Protein AF-A0A535D8B4-F1 (afdb_monomer_lite)

Secondary structure (DSSP, 8-state):
-TTTSTTT-S-TTHHHHHTTTT-S-SS-SSHHHHHHHHHHHHHHHHHHHHHHHHHHHHHHGGGT--HHHHHHHHHHHHHHHHHHHHHTT--GGGSHHHHHHHHHHHHHHHHHHHH-PPPPPP--

Structure (mmCIF, N/CA/C/O backbone):
data_AF-A0A535D8B4-F1
#
_entry.id   AF-A0A535D8B4-F1
#
loop_
_atom_site.group_PDB
_atom_site.id
_atom_site.type_symbol
_atom_site.label_atom_id
_atom_site.label_alt_id
_atom_site.label_comp_id
_atom_site.label_asym_id
_atom_site.label_entity_id
_atom_site.label_seq_id
_atom_site.pdbx_PDB_ins_code
_atom_site.Cartn_x
_atom_site.Cartn_y
_atom_site.Cartn_z
_atom_site.occupancy
_atom_site.B_iso_or_equiv
_atom_site.auth_seq_id
_atom_site.auth_comp_id
_atom_site.auth_asym_id
_ato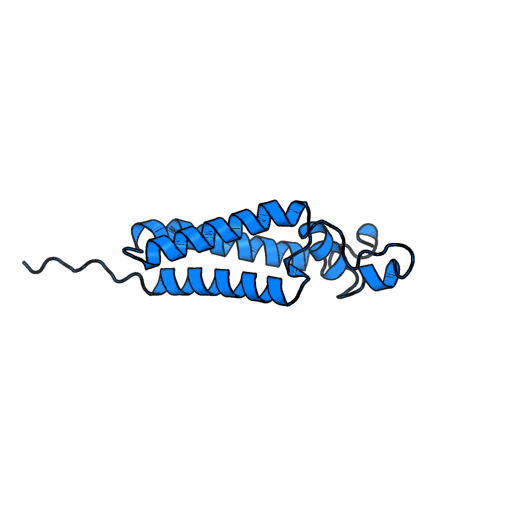m_site.auth_atom_id
_atom_site.pdbx_PDB_model_num
ATOM 1 N N . MET A 1 1 ? 13.596 -4.903 -19.350 1.00 84.12 1 MET A N 1
ATOM 2 C CA . MET A 1 1 ? 13.653 -4.101 -18.108 1.00 84.12 1 MET A CA 1
ATOM 3 C C . MET A 1 1 ? 13.978 -4.974 -16.906 1.00 84.12 1 MET A C 1
ATOM 5 O O . MET A 1 1 ? 15.109 -4.927 -16.446 1.00 84.12 1 MET A O 1
ATOM 9 N N . ILE A 1 2 ? 13.069 -5.858 -16.482 1.00 87.00 2 ILE A N 1
ATOM 10 C CA . ILE A 1 2 ? 13.232 -6.684 -15.268 1.00 87.00 2 ILE A CA 1
ATOM 11 C C . ILE A 1 2 ? 14.479 -7.577 -15.299 1.00 87.00 2 ILE A C 1
ATOM 13 O O . ILE A 1 2 ? 15.229 -7.602 -14.334 1.00 87.00 2 ILE A O 1
ATOM 17 N N . ARG A 1 3 ? 14.765 -8.258 -16.419 1.00 88.19 3 ARG A N 1
ATOM 18 C CA . ARG A 1 3 ? 15.971 -9.105 -16.530 1.00 88.19 3 ARG A CA 1
ATOM 19 C C . ARG A 1 3 ? 17.282 -8.317 -16.383 1.00 88.19 3 ARG A C 1
ATOM 21 O O . ARG A 1 3 ? 18.272 -8.886 -15.948 1.00 88.19 3 ARG A O 1
ATOM 28 N N . ALA A 1 4 ? 17.283 -7.039 -16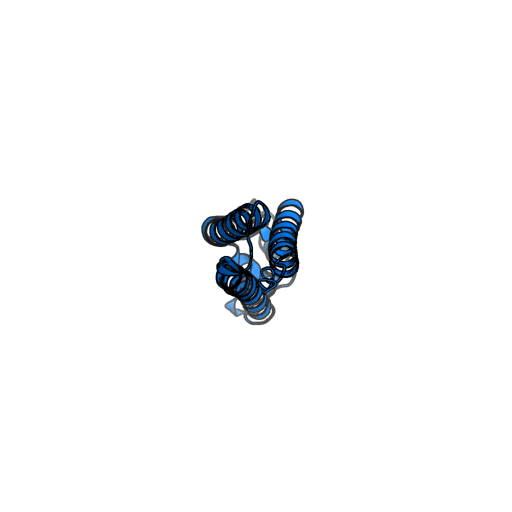.766 1.00 91.06 4 ALA A N 1
ATOM 29 C CA . ALA A 1 4 ? 18.466 -6.184 -16.703 1.00 91.06 4 ALA A CA 1
ATOM 30 C C . ALA A 1 4 ? 18.633 -5.543 -15.318 1.00 91.06 4 ALA A C 1
ATOM 32 O O . ALA A 1 4 ? 19.742 -5.506 -14.801 1.00 91.06 4 ALA A O 1
ATOM 33 N N . ASN A 1 5 ? 17.534 -5.089 -14.705 1.00 91.62 5 ASN A N 1
ATOM 34 C CA . ASN A 1 5 ? 17.545 -4.408 -13.408 1.00 91.62 5 ASN A CA 1
ATOM 35 C C . ASN A 1 5 ? 16.489 -5.001 -12.451 1.00 91.62 5 ASN A C 1
ATOM 37 O O . ASN A 1 5 ? 15.496 -4.343 -12.143 1.00 91.62 5 ASN A O 1
ATOM 41 N N . PRO A 1 6 ? 16.660 -6.247 -11.974 1.00 91.75 6 PRO A N 1
ATOM 42 C CA . PRO A 1 6 ? 15.620 -6.934 -11.203 1.00 91.75 6 PRO A CA 1
ATOM 43 C C . PRO A 1 6 ? 15.448 -6.383 -9.780 1.00 91.75 6 PRO A C 1
ATOM 45 O O . PRO A 1 6 ? 14.348 -6.436 -9.233 1.00 91.75 6 PRO A O 1
ATOM 48 N N . ILE A 1 7 ? 16.525 -5.877 -9.170 1.00 92.69 7 ILE A N 1
ATOM 49 C CA . ILE A 1 7 ? 16.539 -5.471 -7.754 1.00 92.69 7 ILE A CA 1
ATOM 50 C C . ILE A 1 7 ? 16.080 -4.024 -7.576 1.00 92.69 7 ILE A C 1
ATOM 52 O O . ILE A 1 7 ? 15.265 -3.765 -6.694 1.00 92.69 7 ILE A O 1
ATOM 56 N N . PHE A 1 8 ? 16.583 -3.111 -8.411 1.00 92.12 8 PHE A N 1
ATOM 57 C CA . PHE A 1 8 ? 16.355 -1.665 -8.289 1.00 92.12 8 PHE A CA 1
ATOM 58 C C . PHE A 1 8 ? 15.352 -1.101 -9.302 1.00 92.12 8 PHE A C 1
ATOM 60 O O . PHE A 1 8 ? 14.993 0.068 -9.211 1.00 92.12 8 PHE A O 1
ATOM 67 N N . GLY A 1 9 ? 14.895 -1.914 -10.260 1.00 94.12 9 GLY A N 1
ATOM 68 C CA . GLY A 1 9 ? 14.050 -1.426 -11.344 1.00 94.12 9 GLY A CA 1
ATOM 69 C C . GLY A 1 9 ? 14.810 -0.466 -12.258 1.00 94.12 9 GLY A C 1
ATOM 70 O O . GLY A 1 9 ? 16.041 -0.414 -12.262 1.00 94.12 9 GLY A O 1
ATOM 71 N N . VAL A 1 10 ? 14.075 0.275 -13.075 1.00 94.25 10 VAL A N 1
ATOM 72 C CA . VAL A 1 10 ? 14.627 1.245 -14.032 1.00 94.25 10 VAL A CA 1
ATOM 73 C C . VAL A 1 10 ? 14.475 2.702 -13.581 1.00 94.25 10 VAL A C 1
ATOM 75 O O . VAL A 1 10 ? 14.853 3.603 -14.324 1.00 94.25 10 VAL A O 1
ATOM 78 N N . GLY A 1 11 ? 13.966 2.931 -12.366 1.00 92.69 11 GLY A N 1
ATOM 79 C CA . GLY A 1 11 ? 13.674 4.254 -11.821 1.00 92.69 11 GLY A CA 1
ATOM 80 C C . GLY A 1 11 ? 12.271 4.748 -12.176 1.00 92.69 11 GLY A C 1
ATOM 81 O O . GLY A 1 11 ? 11.644 4.239 -13.102 1.00 92.69 11 GLY A O 1
ATOM 82 N N . LEU A 1 12 ? 11.805 5.758 -11.430 1.00 91.69 12 LEU A N 1
ATOM 83 C CA . LEU A 1 12 ? 10.479 6.367 -11.591 1.00 91.69 12 LEU A CA 1
ATOM 84 C C . LEU A 1 12 ? 10.319 7.013 -12.978 1.00 91.69 12 LEU A C 1
ATOM 86 O O . LEU A 1 12 ? 11.119 7.861 -13.373 1.00 91.69 12 LEU A O 1
ATOM 90 N N . GLY A 1 13 ? 9.257 6.647 -13.689 1.00 89.75 13 GLY A N 1
ATOM 91 C CA . GLY A 1 13 ? 9.003 7.021 -15.079 1.00 89.75 13 GLY A CA 1
ATOM 92 C C . GLY A 1 13 ? 9.814 6.211 -16.095 1.00 89.75 13 GLY A C 1
ATOM 93 O O . GLY A 1 13 ? 9.783 6.525 -17.286 1.00 89.75 13 GLY A O 1
ATOM 94 N N . GLY A 1 14 ? 10.544 5.180 -15.667 1.00 91.19 14 GLY A N 1
ATOM 95 C CA . GLY A 1 14 ? 11.431 4.420 -16.542 1.00 91.19 14 GLY A CA 1
ATOM 96 C C . GLY A 1 14 ? 10.678 3.606 -17.598 1.00 91.19 14 GLY A C 1
ATOM 97 O O . GLY A 1 14 ? 11.148 3.503 -18.734 1.00 91.19 14 GLY A O 1
ATOM 98 N N . TYR A 1 15 ? 9.492 3.074 -17.274 1.00 91.81 15 TYR A N 1
ATOM 99 C CA . TYR A 1 15 ? 8.639 2.382 -18.246 1.00 91.81 15 TYR A CA 1
ATOM 100 C C . TYR A 1 15 ? 8.190 3.314 -19.371 1.00 91.81 15 TYR A C 1
ATOM 102 O O . TYR A 1 15 ? 8.448 3.036 -20.544 1.00 91.81 15 TYR A O 1
ATOM 110 N N . SER A 1 16 ? 7.582 4.451 -19.023 1.00 91.00 16 SER A N 1
ATOM 111 C CA . SER A 1 16 ? 7.090 5.412 -20.015 1.00 91.00 16 SER A CA 1
ATOM 112 C C . SER A 1 16 ? 8.216 6.006 -20.860 1.00 91.00 16 SER A C 1
ATOM 114 O O . SER A 1 16 ? 8.023 6.242 -22.051 1.00 91.00 16 SER A O 1
ATOM 116 N N . PHE A 1 17 ? 9.410 6.194 -20.287 1.00 90.94 17 PHE A N 1
ATOM 117 C CA . PHE A 1 17 ? 10.588 6.626 -21.035 1.00 90.94 17 PHE A CA 1
ATOM 118 C C . PHE A 1 17 ? 10.999 5.601 -22.098 1.00 90.94 17 PHE A C 1
ATOM 120 O O . PHE A 1 17 ? 11.258 5.974 -23.242 1.00 90.94 17 PHE A O 1
ATOM 127 N N . GLN A 1 18 ? 11.027 4.313 -21.746 1.00 88.94 18 GLN A N 1
ATOM 128 C CA . GLN A 1 18 ? 11.458 3.254 -22.656 1.00 88.94 18 GLN A CA 1
ATOM 129 C C . GLN A 1 18 ? 10.427 2.933 -23.747 1.00 88.94 18 GLN A C 1
ATOM 131 O O . GLN A 1 18 ? 10.816 2.611 -24.868 1.00 88.94 18 GLN A O 1
ATOM 136 N N . PHE A 1 19 ? 9.132 3.026 -23.442 1.00 88.62 19 PHE A N 1
ATOM 137 C CA . PHE A 1 19 ? 8.045 2.726 -24.383 1.00 88.62 19 PHE A CA 1
ATOM 138 C C . PHE A 1 19 ? 7.397 3.970 -25.000 1.00 88.62 19 PHE A C 1
ATOM 140 O O . PHE A 1 19 ? 6.335 3.885 -25.625 1.00 88.62 19 PHE A O 1
ATOM 147 N N . ARG A 1 20 ? 8.038 5.135 -24.862 1.00 85.62 20 ARG A N 1
ATOM 148 C CA . ARG A 1 20 ? 7.515 6.414 -25.340 1.00 85.62 20 ARG A CA 1
ATOM 149 C C . ARG A 1 20 ? 7.143 6.347 -26.823 1.00 85.62 20 ARG A C 1
ATOM 151 O O . ARG A 1 20 ? 7.987 6.081 -27.673 1.00 85.62 20 ARG A O 1
ATOM 158 N N . GLY A 1 21 ? 5.872 6.608 -27.129 1.00 84.94 21 GLY A N 1
ATOM 159 C CA . GLY A 1 21 ? 5.343 6.600 -28.499 1.00 84.94 21 GLY A CA 1
ATOM 160 C C . GLY A 1 21 ? 5.120 5.210 -29.104 1.00 84.94 21 GLY A C 1
ATOM 161 O O . GLY A 1 21 ? 4.657 5.123 -30.235 1.00 84.94 21 GLY A O 1
ATOM 162 N N . SER A 1 22 ? 5.425 4.137 -28.368 1.00 88.56 22 SER A N 1
ATOM 163 C CA . SER A 1 22 ? 5.154 2.753 -28.783 1.00 88.56 22 SER A CA 1
ATOM 164 C C . SER A 1 22 ? 3.856 2.218 -28.182 1.00 88.56 22 SER A C 1
ATOM 166 O O . SER A 1 22 ? 3.157 1.444 -28.827 1.00 88.56 22 SER A O 1
ATOM 168 N N . VAL A 1 23 ? 3.531 2.646 -26.960 1.00 87.25 23 VAL A N 1
ATOM 169 C CA . VAL A 1 23 ? 2.289 2.303 -26.259 1.00 87.25 23 VAL A CA 1
ATOM 170 C C . VAL A 1 23 ? 1.693 3.575 -25.640 1.00 87.25 23 VAL A C 1
ATOM 172 O O . VAL A 1 23 ? 2.457 4.452 -25.220 1.00 87.25 23 VAL A O 1
ATOM 175 N N . PRO A 1 24 ? 0.359 3.737 -25.628 1.00 83.88 24 PRO A N 1
ATOM 176 C CA . PRO A 1 24 ? -0.277 4.894 -25.000 1.00 83.88 24 PRO A CA 1
ATOM 177 C C . PRO A 1 24 ? -0.212 4.856 -23.462 1.00 83.88 24 PRO A C 1
ATOM 179 O O . PRO A 1 24 ? -0.390 5.888 -22.816 1.00 83.88 24 PRO A O 1
ATOM 182 N N . GLU A 1 25 ? 0.055 3.695 -22.866 1.00 84.50 25 GLU A N 1
ATOM 183 C CA . GLU A 1 25 ? 0.080 3.496 -21.420 1.00 84.50 25 GLU A CA 1
ATOM 184 C C . GLU A 1 25 ? 1.356 4.039 -20.755 1.00 84.50 25 GLU A C 1
ATOM 186 O O . GLU A 1 25 ? 2.482 3.750 -21.162 1.00 84.50 25 GLU A O 1
ATOM 191 N N . VAL A 1 26 ? 1.183 4.779 -19.656 1.00 87.31 26 VAL A N 1
ATOM 192 C CA . VAL A 1 26 ? 2.295 5.340 -18.861 1.00 87.31 26 VAL A CA 1
ATOM 193 C C . VAL A 1 26 ? 2.920 4.299 -17.922 1.00 87.31 26 VAL A C 1
ATOM 195 O O . VAL A 1 26 ? 4.092 4.421 -17.570 1.00 87.31 26 VAL A O 1
ATOM 198 N N . TYR A 1 27 ? 2.159 3.269 -17.549 1.00 90.19 27 TYR A N 1
ATOM 199 C CA . TYR A 1 27 ? 2.563 2.201 -16.637 1.00 90.19 27 TYR A CA 1
ATOM 200 C C . TYR A 1 27 ? 2.025 0.850 -17.127 1.00 90.19 27 TYR A C 1
ATOM 202 O O . TYR A 1 27 ? 1.034 0.822 -17.860 1.00 90.19 27 TYR A O 1
ATOM 210 N N . PRO A 1 28 ? 2.626 -0.278 -16.714 1.00 91.12 28 PRO A N 1
ATOM 211 C CA . PRO A 1 28 ? 1.998 -1.586 -16.859 1.00 91.12 28 PRO A CA 1
ATOM 212 C C . PRO A 1 28 ? 0.618 -1.636 -16.177 1.00 91.12 28 PRO A C 1
ATOM 214 O O . PRO A 1 28 ? 0.457 -1.134 -15.070 1.00 91.12 28 PRO A O 1
ATOM 217 N N . HIS A 1 29 ? -0.361 -2.315 -16.781 1.00 91.88 29 HIS A N 1
ATOM 218 C CA . HIS A 1 29 ? -1.695 -2.536 -16.188 1.00 91.88 29 HIS A CA 1
ATOM 219 C C . HIS A 1 29 ? -1.707 -3.621 -15.093 1.00 91.88 29 HIS A C 1
ATOM 221 O O . HIS A 1 29 ? -2.537 -4.522 -15.089 1.00 91.88 29 HIS A O 1
ATOM 227 N N . ASP A 1 30 ? -0.740 -3.554 -14.184 1.00 95.12 30 ASP A N 1
ATOM 228 C CA . ASP A 1 30 ? -0.621 -4.410 -13.007 1.00 95.12 30 ASP A CA 1
ATOM 229 C C . ASP A 1 30 ? 0.261 -3.673 -11.988 1.00 95.12 30 ASP A C 1
ATOM 231 O O . ASP A 1 30 ? 1.401 -3.289 -12.279 1.00 95.12 30 ASP A O 1
ATOM 235 N N . ILE A 1 31 ? -0.266 -3.436 -10.788 1.00 96.12 31 ILE A N 1
ATOM 236 C CA . ILE A 1 31 ? 0.411 -2.693 -9.725 1.00 96.12 31 ILE A CA 1
ATOM 237 C C . ILE A 1 31 ? 1.731 -3.352 -9.314 1.00 96.12 31 ILE A C 1
ATOM 239 O O . ILE A 1 31 ? 2.720 -2.652 -9.097 1.00 96.12 31 ILE A O 1
ATOM 243 N N . TRP A 1 32 ? 1.775 -4.683 -9.231 1.00 96.44 32 TRP A N 1
ATOM 244 C CA . TRP A 1 32 ? 2.936 -5.445 -8.781 1.00 96.44 32 TRP A CA 1
ATOM 245 C C . TRP A 1 32 ? 4.037 -5.383 -9.822 1.00 96.44 32 TRP A C 1
ATOM 247 O O . TRP A 1 32 ? 5.199 -5.132 -9.492 1.00 96.44 32 TRP A O 1
ATOM 257 N N . LEU A 1 33 ? 3.657 -5.543 -11.088 1.00 95.25 33 LEU A N 1
ATOM 258 C CA . LEU A 1 33 ? 4.568 -5.391 -12.207 1.00 95.25 33 LEU A CA 1
ATOM 259 C C . LEU A 1 33 ? 5.092 -3.958 -12.298 1.00 95.25 33 LEU A C 1
ATOM 261 O O . LEU A 1 33 ? 6.288 -3.766 -12.509 1.00 95.25 33 LEU A O 1
ATOM 265 N N . THR A 1 34 ? 4.232 -2.961 -12.083 1.00 95.94 34 THR A N 1
ATOM 266 C CA . THR A 1 34 ? 4.633 -1.550 -12.097 1.00 95.94 34 THR A CA 1
ATOM 267 C C . THR A 1 34 ? 5.642 -1.258 -10.992 1.00 95.94 34 THR A C 1
ATOM 269 O O . THR A 1 34 ? 6.714 -0.732 -11.276 1.00 95.94 34 THR A O 1
ATOM 272 N N . PHE A 1 35 ? 5.379 -1.683 -9.750 1.00 96.62 35 PHE A N 1
ATOM 273 C CA . PHE A 1 35 ? 6.353 -1.551 -8.661 1.00 96.62 35 PHE A CA 1
ATOM 274 C C . PHE A 1 35 ? 7.681 -2.231 -8.982 1.00 96.62 35 PHE A C 1
ATOM 276 O O . PHE A 1 35 ? 8.738 -1.666 -8.695 1.00 96.62 35 PHE A O 1
ATOM 283 N N . TRP A 1 36 ? 7.646 -3.411 -9.602 1.00 96.56 36 TRP A N 1
ATOM 284 C CA . TRP A 1 36 ? 8.866 -4.123 -9.959 1.00 96.56 36 TRP A CA 1
ATOM 285 C C . TRP A 1 36 ? 9.657 -3.402 -11.053 1.00 96.56 36 TRP A C 1
ATOM 287 O O . TRP A 1 36 ? 10.868 -3.233 -10.931 1.00 96.56 36 TRP A O 1
ATOM 297 N N . VAL A 1 37 ? 9.003 -2.959 -12.123 1.00 95.38 37 VAL A N 1
ATOM 298 C CA . VAL A 1 37 ? 9.685 -2.267 -13.221 1.00 95.38 37 VAL A CA 1
ATOM 299 C C . VAL A 1 37 ? 10.270 -0.941 -12.743 1.00 95.38 37 VAL A C 1
ATOM 301 O O . VAL A 1 37 ? 11.426 -0.658 -13.042 1.00 95.38 37 VAL A O 1
ATOM 304 N N . GLU A 1 38 ? 9.511 -0.160 -11.981 1.00 95.25 38 GLU A N 1
ATOM 305 C CA . GLU A 1 38 ? 9.876 1.205 -11.599 1.00 95.25 38 GLU A CA 1
ATOM 306 C C . GLU A 1 38 ? 10.871 1.246 -10.427 1.00 95.25 38 GLU A C 1
ATOM 308 O O . GLU A 1 38 ? 11.901 1.911 -10.510 1.00 95.25 38 GLU A O 1
ATOM 313 N N . VAL A 1 39 ? 10.599 0.509 -9.344 1.00 95.31 39 VAL A N 1
ATOM 314 C CA . VAL A 1 39 ? 11.353 0.584 -8.069 1.00 95.31 39 VAL A CA 1
ATOM 315 C C . VAL A 1 39 ? 12.119 -0.710 -7.767 1.00 95.31 39 VAL A C 1
ATOM 317 O O . VAL A 1 39 ? 12.934 -0.769 -6.846 1.00 95.31 39 VAL A O 1
ATOM 320 N N . GLY A 1 40 ? 11.877 -1.769 -8.537 1.00 96.38 40 GLY A N 1
ATOM 321 C CA . GLY A 1 40 ? 12.529 -3.056 -8.346 1.00 96.38 40 GLY A CA 1
ATOM 322 C C . GLY A 1 40 ? 11.874 -3.931 -7.282 1.00 96.38 40 GLY A C 1
ATOM 323 O O . GLY A 1 40 ? 10.861 -3.588 -6.666 1.00 96.38 40 GLY A O 1
ATOM 324 N N . LEU A 1 41 ? 12.480 -5.096 -7.048 1.00 96.19 41 LEU A N 1
ATOM 325 C CA . LEU A 1 41 ? 11.987 -6.081 -6.084 1.00 96.19 41 LEU A CA 1
ATOM 326 C C . LEU A 1 41 ? 11.866 -5.509 -4.660 1.00 96.19 41 LEU A C 1
ATOM 328 O O . LEU A 1 41 ? 10.958 -5.886 -3.923 1.00 96.19 41 LEU A O 1
ATOM 332 N N . LEU A 1 42 ? 12.737 -4.568 -4.279 1.00 94.25 42 LEU A N 1
ATOM 333 C CA . LEU A 1 42 ? 12.653 -3.901 -2.976 1.00 94.25 42 LEU A CA 1
ATOM 334 C C . LEU A 1 42 ? 11.358 -3.092 -2.821 1.00 94.25 42 LEU A C 1
ATOM 336 O O . LEU A 1 42 ? 10.729 -3.152 -1.764 1.00 94.25 42 LEU A O 1
ATOM 340 N N . GLY A 1 43 ? 10.927 -2.389 -3.873 1.00 95.19 43 GLY A N 1
ATOM 341 C CA . GLY A 1 43 ? 9.661 -1.654 -3.879 1.00 95.19 43 GLY A CA 1
ATOM 342 C C . GLY A 1 43 ? 8.455 -2.581 -3.749 1.00 95.19 43 GLY A C 1
ATOM 343 O O . GLY A 1 43 ? 7.565 -2.322 -2.940 1.00 95.19 43 GLY A O 1
ATOM 344 N N . VAL A 1 44 ? 8.471 -3.710 -4.467 1.00 96.94 44 VAL A N 1
ATOM 345 C CA . VAL A 1 44 ? 7.430 -4.749 -4.370 1.00 96.94 44 VAL A CA 1
ATOM 346 C C . VAL A 1 44 ? 7.325 -5.284 -2.943 1.00 96.94 44 VAL A C 1
ATOM 348 O O . VAL A 1 44 ? 6.230 -5.346 -2.386 1.00 96.94 44 VAL A O 1
ATOM 351 N N . ILE A 1 45 ? 8.459 -5.630 -2.324 1.00 97.75 45 ILE A N 1
ATOM 352 C CA . ILE A 1 45 ? 8.495 -6.151 -0.952 1.00 97.75 45 ILE A CA 1
ATOM 353 C C . ILE A 1 45 ? 7.985 -5.102 0.039 1.00 97.75 45 ILE A C 1
ATOM 355 O O . ILE A 1 45 ? 7.169 -5.431 0.897 1.00 97.75 45 ILE A O 1
ATOM 359 N N . ALA A 1 46 ? 8.425 -3.848 -0.074 1.00 97.25 46 ALA A N 1
ATOM 360 C CA . ALA A 1 46 ? 7.992 -2.777 0.821 1.00 97.25 46 ALA A CA 1
ATOM 361 C C . ALA A 1 46 ? 6.480 -2.514 0.715 1.00 97.25 46 ALA A C 1
ATOM 363 O O . ALA A 1 46 ? 5.797 -2.372 1.735 1.00 97.25 46 ALA A O 1
ATOM 364 N N . PHE A 1 47 ? 5.942 -2.503 -0.507 1.00 97.12 47 PHE A N 1
ATOM 365 C CA . PHE A 1 47 ? 4.514 -2.326 -0.751 1.00 97.12 47 PHE A CA 1
ATOM 366 C C . PHE A 1 47 ? 3.692 -3.508 -0.212 1.00 97.12 47 PHE A C 1
ATOM 368 O O . PHE A 1 47 ? 2.753 -3.307 0.563 1.00 97.12 47 PHE A O 1
ATOM 375 N N . ALA A 1 48 ? 4.101 -4.745 -0.517 1.00 97.69 48 ALA A N 1
ATOM 376 C CA . ALA A 1 48 ? 3.463 -5.958 -0.004 1.00 97.69 48 ALA A CA 1
ATOM 377 C C . ALA A 1 48 ? 3.504 -6.028 1.531 1.00 97.69 48 ALA A C 1
ATOM 379 O O . ALA A 1 48 ? 2.499 -6.346 2.168 1.00 97.69 48 ALA A O 1
ATOM 380 N N . ALA A 1 49 ? 4.643 -5.687 2.141 1.00 98.38 49 ALA A N 1
ATOM 381 C CA . ALA A 1 49 ? 4.796 -5.643 3.590 1.00 98.38 49 ALA A CA 1
ATOM 382 C C . ALA A 1 49 ? 3.871 -4.596 4.220 1.00 98.38 49 ALA A C 1
ATOM 384 O O . ALA A 1 49 ? 3.237 -4.875 5.235 1.00 98.38 49 ALA A O 1
ATOM 385 N N . TH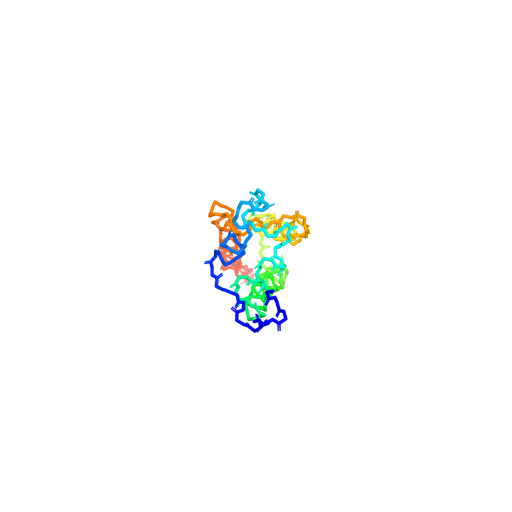R A 1 50 ? 3.739 -3.418 3.606 1.00 98.25 50 THR A N 1
ATOM 386 C CA . THR A 1 50 ? 2.835 -2.362 4.086 1.00 98.25 50 THR A CA 1
ATOM 387 C C . THR A 1 50 ? 1.386 -2.845 4.094 1.00 98.25 50 THR A C 1
ATOM 389 O O . THR A 1 50 ? 0.722 -2.764 5.129 1.00 98.25 50 THR A O 1
ATOM 392 N N . LEU A 1 51 ? 0.919 -3.428 2.985 1.00 98.00 51 LEU A N 1
ATOM 393 C CA . LEU A 1 51 ? -0.414 -4.027 2.884 1.00 98.00 51 LEU A CA 1
ATOM 394 C C . LEU A 1 51 ? -0.624 -5.130 3.928 1.00 98.00 51 LEU A C 1
ATOM 396 O O . LEU A 1 51 ? -1.600 -5.097 4.678 1.00 98.00 51 LEU A O 1
ATOM 400 N N . ALA A 1 52 ? 0.313 -6.075 4.026 1.00 98.38 52 ALA A N 1
ATOM 401 C CA . ALA A 1 52 ? 0.227 -7.193 4.958 1.00 98.38 52 ALA A CA 1
ATOM 402 C C . ALA A 1 52 ? 0.178 -6.723 6.418 1.00 98.38 52 ALA A C 1
ATOM 404 O O . ALA A 1 52 ? -0.636 -7.218 7.198 1.00 98.38 52 ALA A O 1
ATOM 405 N N . ILE A 1 53 ? 1.000 -5.740 6.795 1.00 98.50 53 ILE A N 1
ATOM 406 C CA . ILE A 1 53 ? 1.025 -5.178 8.149 1.00 98.50 53 ILE A CA 1
ATOM 407 C C . ILE A 1 53 ? -0.292 -4.464 8.464 1.00 98.50 53 ILE A C 1
ATOM 409 O O . ILE A 1 53 ? -0.838 -4.677 9.549 1.00 98.50 53 ILE A O 1
ATOM 413 N N . LEU A 1 54 ? -0.814 -3.638 7.551 1.00 98.25 54 LEU A N 1
ATOM 414 C CA . LEU A 1 54 ? -2.079 -2.924 7.753 1.00 98.25 54 LEU A CA 1
ATOM 415 C C . LEU A 1 54 ? -3.250 -3.899 7.900 1.00 98.25 54 LEU A C 1
ATOM 417 O O . LEU A 1 54 ? -4.005 -3.802 8.870 1.00 98.25 54 LEU A O 1
ATOM 421 N N . LEU A 1 55 ? -3.347 -4.881 7.001 1.00 98.25 55 LEU A N 1
ATOM 422 C CA . LEU A 1 55 ? -4.386 -5.908 7.039 1.00 98.25 55 LEU A CA 1
ATOM 423 C C . LEU A 1 55 ? -4.290 -6.754 8.309 1.00 98.25 55 LEU A C 1
ATOM 425 O O . LEU A 1 55 ? -5.282 -6.917 9.015 1.00 98.25 55 LEU A O 1
ATOM 429 N N . TRP A 1 56 ? -3.098 -7.247 8.653 1.00 97.94 56 TRP A N 1
ATOM 430 C CA . TRP A 1 56 ? -2.902 -8.098 9.826 1.00 97.94 56 TRP A CA 1
ATOM 431 C C . TRP A 1 56 ? -3.172 -7.360 11.139 1.00 97.94 56 TRP A C 1
ATOM 433 O O . TRP A 1 56 ? -3.901 -7.863 12.001 1.00 97.94 56 TRP A O 1
ATOM 443 N N . ARG A 1 57 ? -2.612 -6.155 11.316 1.00 96.44 57 ARG A N 1
ATOM 444 C CA . ARG A 1 57 ? -2.798 -5.376 12.550 1.00 96.44 57 ARG A CA 1
ATOM 445 C C . ARG A 1 57 ? -4.234 -4.888 12.686 1.00 96.44 57 ARG A C 1
ATOM 447 O O . ARG A 1 57 ? -4.795 -5.016 13.775 1.00 96.44 57 ARG A O 1
ATOM 454 N N . GLY A 1 58 ? -4.828 -4.392 11.601 1.00 96.25 58 GLY A N 1
ATOM 455 C CA . GLY A 1 5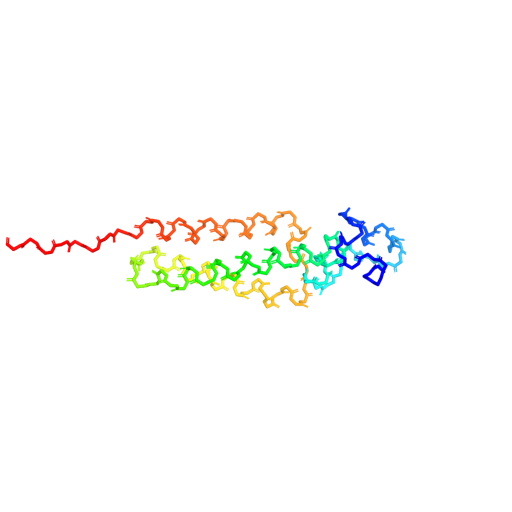8 ? -6.218 -3.950 11.588 1.00 96.25 58 GLY A CA 1
ATOM 456 C C . GLY A 1 58 ? -7.178 -5.102 11.869 1.00 96.25 58 GLY A C 1
ATOM 457 O O . GLY A 1 58 ? -8.016 -4.989 12.763 1.00 96.25 58 GLY A O 1
ATOM 458 N N . ALA A 1 59 ? -6.991 -6.255 11.217 1.00 95.69 59 ALA A N 1
ATOM 459 C CA . ALA A 1 59 ? -7.777 -7.450 11.503 1.00 95.69 59 ALA A CA 1
ATOM 460 C C . ALA A 1 59 ? -7.632 -7.869 12.969 1.00 95.69 59 ALA A C 1
ATOM 462 O O . ALA A 1 59 ? -8.632 -8.114 13.627 1.00 95.69 59 ALA A O 1
ATOM 463 N N . ARG A 1 60 ? -6.422 -7.881 13.545 1.00 94.56 60 ARG A N 1
ATOM 464 C CA . ARG A 1 60 ? -6.215 -8.243 14.961 1.00 94.56 60 ARG A CA 1
ATOM 465 C C . ARG A 1 60 ? -6.861 -7.258 15.943 1.00 94.56 60 ARG A C 1
ATOM 467 O O . ARG A 1 60 ? -7.214 -7.653 17.056 1.00 94.56 60 ARG A O 1
ATOM 474 N N . ALA A 1 61 ? -7.032 -5.998 15.556 1.00 92.12 61 ALA A N 1
ATOM 475 C CA . ALA A 1 61 ? -7.659 -4.975 16.386 1.00 92.12 61 ALA A CA 1
ATOM 476 C C . ALA A 1 61 ? -9.192 -5.106 16.484 1.00 92.12 61 ALA A C 1
ATOM 478 O O . ALA A 1 61 ? -9.796 -4.451 17.333 1.00 92.12 61 ALA A O 1
ATOM 479 N N . TRP A 1 62 ? -9.825 -5.989 15.702 1.00 83.50 62 TRP A N 1
ATOM 480 C CA . TRP A 1 62 ? -11.286 -6.066 15.576 1.00 83.50 62 TRP A CA 1
ATOM 481 C C . TRP A 1 62 ? -12.055 -6.255 16.893 1.00 83.50 62 TRP A C 1
ATOM 483 O O . TRP A 1 62 ? -13.164 -5.749 17.024 1.00 83.50 62 TRP A O 1
ATOM 493 N N . ARG A 1 63 ? -11.485 -6.974 17.874 1.00 86.38 63 ARG A N 1
ATOM 494 C CA . ARG A 1 63 ? -12.133 -7.208 19.184 1.00 86.38 63 ARG A CA 1
ATOM 495 C C . ARG A 1 63 ? -12.005 -6.027 20.141 1.00 86.38 63 ARG A C 1
ATOM 497 O O . ARG A 1 63 ? -12.689 -6.001 21.156 1.00 86.38 63 ARG A O 1
ATOM 504 N N . ARG A 1 64 ? -11.082 -5.105 19.859 1.00 89.69 64 ARG A N 1
ATOM 505 C CA . ARG A 1 64 ? -10.741 -3.972 20.731 1.00 89.69 64 ARG A CA 1
ATOM 506 C C . ARG A 1 64 ? -11.427 -2.684 20.295 1.00 89.69 64 ARG A C 1
ATOM 508 O O . ARG A 1 64 ? -11.662 -1.823 21.127 1.00 89.69 64 ARG A O 1
ATOM 515 N N . VAL A 1 65 ? -11.744 -2.564 19.008 1.00 92.00 65 VAL A N 1
ATOM 516 C CA . VAL A 1 65 ? -12.459 -1.413 18.456 1.00 92.00 65 VAL A CA 1
ATOM 517 C C . VAL A 1 65 ? -13.964 -1.671 18.531 1.00 92.00 65 VAL A C 1
ATOM 519 O O . VAL A 1 65 ? -14.445 -2.730 18.121 1.00 92.00 65 VAL A O 1
ATOM 522 N N . GLN A 1 66 ? -14.713 -0.706 19.056 1.00 91.06 66 GLN A N 1
ATOM 523 C CA . GLN A 1 66 ? -16.171 -0.760 19.194 1.00 91.06 66 GLN A CA 1
ATOM 524 C C . GLN A 1 66 ? -16.816 0.429 18.466 1.00 91.06 66 GLN A C 1
ATOM 526 O O . GLN A 1 66 ? -16.106 1.267 17.924 1.00 91.06 66 GLN A O 1
ATOM 531 N N . GLY A 1 67 ? -18.149 0.473 18.408 1.00 92.12 67 GLY A N 1
ATOM 532 C CA . GLY A 1 67 ? -18.876 1.627 17.868 1.00 92.12 67 GLY A CA 1
ATOM 533 C C . GLY A 1 67 ? -18.632 1.912 16.380 1.00 92.12 67 GLY A C 1
ATOM 534 O O . GLY A 1 67 ? -18.464 0.996 15.568 1.00 92.12 67 GLY A O 1
ATOM 535 N N . PHE A 1 68 ? -18.649 3.199 16.030 1.00 93.31 68 PHE A N 1
ATOM 536 C CA . PHE A 1 68 ? -18.483 3.699 14.662 1.00 93.31 68 PHE A CA 1
ATOM 537 C C . PHE A 1 68 ? -17.080 3.411 14.115 1.00 93.31 68 PHE A C 1
ATOM 539 O O . PHE A 1 68 ? -16.918 3.029 12.957 1.00 93.31 68 PHE A O 1
ATOM 546 N N . GLU A 1 69 ? -16.067 3.481 14.972 1.00 94.44 69 GLU A N 1
ATOM 547 C CA . GLU A 1 69 ? -14.667 3.216 14.659 1.00 94.44 69 GLU A CA 1
ATOM 548 C C . GLU A 1 69 ? -14.472 1.789 14.149 1.00 94.44 69 GLU A C 1
ATOM 550 O O . GLU A 1 69 ? -13.634 1.545 13.281 1.00 94.44 69 GLU A O 1
ATOM 555 N N . ARG A 1 70 ? -15.270 0.834 14.645 1.00 94.75 70 ARG A N 1
ATOM 556 C CA . ARG A 1 70 ? -15.231 -0.544 14.153 1.00 94.75 70 ARG A CA 1
ATOM 557 C C . ARG A 1 70 ? -15.727 -0.611 12.713 1.00 94.75 70 ARG A C 1
ATOM 559 O O . ARG A 1 70 ? -15.097 -1.286 11.905 1.00 94.75 70 ARG A O 1
ATOM 566 N N . ALA A 1 71 ? -16.817 0.079 12.382 1.00 95.56 71 ALA A N 1
ATOM 567 C CA . ALA A 1 71 ? -17.325 0.125 11.012 1.00 95.56 71 ALA A CA 1
ATOM 568 C C . ALA A 1 71 ? -16.309 0.780 10.062 1.00 95.56 71 ALA A C 1
ATOM 570 O O . ALA A 1 71 ? -16.019 0.221 9.006 1.00 95.56 71 ALA A O 1
ATOM 571 N N . VAL A 1 72 ? -15.700 1.897 10.479 1.00 97.00 72 VAL A N 1
ATOM 572 C CA . VAL A 1 72 ? -14.642 2.582 9.717 1.00 97.00 72 VAL A CA 1
ATOM 573 C C . VAL A 1 72 ? -13.435 1.669 9.495 1.00 97.00 72 VAL A C 1
ATOM 575 O O . VAL A 1 72 ? -12.967 1.546 8.366 1.00 97.00 72 VAL A O 1
ATOM 578 N N . LEU A 1 73 ? -12.961 0.975 10.536 1.00 97.06 73 LEU A N 1
ATOM 579 C CA . LEU A 1 73 ? -11.840 0.039 10.427 1.00 97.06 73 LEU A CA 1
ATOM 580 C C . LEU A 1 73 ? -12.130 -1.082 9.420 1.00 97.06 73 LEU A C 1
ATOM 582 O O . LEU A 1 73 ? -11.292 -1.367 8.570 1.00 97.06 73 LEU A O 1
ATOM 586 N N . TRP A 1 74 ? -13.308 -1.707 9.490 1.00 96.25 74 TRP A N 1
ATOM 587 C CA . TRP A 1 74 ? -13.687 -2.772 8.555 1.00 96.25 74 TRP A CA 1
ATOM 588 C C . TRP A 1 74 ? -13.853 -2.258 7.123 1.00 96.25 74 TRP A C 1
ATOM 590 O O . TRP A 1 74 ? -13.395 -2.923 6.197 1.00 96.25 74 TRP A O 1
ATOM 600 N N . GLY A 1 75 ? -14.440 -1.072 6.942 1.00 97.75 75 GLY A N 1
ATOM 601 C CA . GLY A 1 75 ? -14.546 -0.425 5.634 1.00 97.75 75 GLY A CA 1
ATOM 602 C C . GLY A 1 75 ? -13.174 -0.139 5.024 1.00 97.75 75 GLY A C 1
ATOM 603 O O . GLY A 1 75 ? -12.927 -0.491 3.874 1.00 97.75 75 GLY A O 1
ATOM 604 N N . ALA A 1 76 ? -12.247 0.406 5.814 1.00 98.06 76 ALA A N 1
ATOM 605 C CA . ALA A 1 76 ? -10.891 0.690 5.357 1.00 98.06 76 ALA A CA 1
ATOM 606 C C . ALA A 1 76 ? -10.094 -0.590 5.038 1.00 98.06 76 ALA A C 1
ATOM 608 O O . ALA A 1 76 ? -9.364 -0.634 4.050 1.00 98.06 76 ALA A O 1
ATOM 609 N N . LEU A 1 77 ? -10.260 -1.658 5.826 1.00 98.12 77 LEU A N 1
ATOM 610 C CA . LEU A 1 77 ? -9.648 -2.960 5.535 1.00 98.12 77 LEU A CA 1
ATOM 611 C C . LEU A 1 77 ? -10.214 -3.591 4.260 1.00 98.12 77 LEU A C 1
ATOM 613 O O . LEU A 1 77 ? -9.448 -4.104 3.449 1.00 98.12 77 LEU A O 1
ATOM 617 N N . ALA A 1 78 ? -11.533 -3.532 4.059 1.00 98.19 78 ALA A N 1
ATOM 618 C CA . ALA A 1 78 ? -12.171 -4.017 2.839 1.00 98.19 78 ALA A CA 1
ATOM 619 C C . ALA A 1 78 ? -11.696 -3.230 1.607 1.00 98.19 78 ALA A C 1
ATOM 621 O O . ALA A 1 78 ? -11.395 -3.835 0.580 1.00 98.19 78 ALA A O 1
ATOM 622 N N . ALA A 1 79 ? -11.542 -1.908 1.729 1.00 98.12 79 ALA A N 1
ATOM 623 C CA . ALA A 1 79 ? -10.959 -1.076 0.683 1.00 98.12 79 ALA A CA 1
ATOM 624 C C . ALA A 1 79 ? -9.507 -1.482 0.369 1.00 98.12 79 ALA A C 1
ATOM 626 O O . ALA A 1 79 ? -9.163 -1.621 -0.800 1.00 98.12 79 ALA A O 1
ATOM 627 N N . LEU A 1 80 ? -8.670 -1.783 1.373 1.00 97.62 80 LEU A N 1
ATOM 628 C CA . LEU A 1 80 ? -7.316 -2.306 1.128 1.00 97.62 80 LEU A CA 1
ATOM 629 C C . LEU A 1 80 ? -7.307 -3.684 0.447 1.00 97.62 80 LEU A C 1
ATOM 631 O O . LEU A 1 80 ? -6.429 -3.958 -0.370 1.00 97.62 80 LEU A O 1
ATOM 635 N N . VAL A 1 81 ? -8.272 -4.558 0.747 1.00 97.88 81 VAL A N 1
ATOM 636 C CA . VAL A 1 81 ? -8.430 -5.824 0.011 1.00 97.88 81 VAL A CA 1
ATOM 637 C C . VAL A 1 81 ? -8.826 -5.547 -1.440 1.00 97.88 81 VAL A C 1
ATOM 639 O O . VAL A 1 81 ? -8.261 -6.152 -2.351 1.00 97.88 81 VAL A O 1
ATOM 642 N N . MET A 1 82 ? -9.734 -4.597 -1.673 1.00 97.12 82 MET A N 1
ATOM 643 C CA . MET A 1 82 ? -10.099 -4.172 -3.024 1.00 97.12 82 MET A CA 1
ATOM 644 C C . MET A 1 82 ? -8.895 -3.601 -3.781 1.00 97.12 82 MET A C 1
ATOM 646 O O . MET A 1 82 ? -8.729 -3.906 -4.953 1.00 97.12 82 MET A O 1
ATOM 650 N N . TRP A 1 83 ? -8.004 -2.863 -3.120 1.00 95.81 83 TRP A N 1
ATOM 651 C CA . TRP A 1 83 ? -6.749 -2.386 -3.709 1.00 95.81 83 TRP A CA 1
ATOM 652 C C . TRP A 1 83 ? -5.869 -3.523 -4.243 1.00 95.81 83 TRP A C 1
ATOM 654 O O . TRP A 1 83 ? -5.292 -3.394 -5.320 1.00 95.81 83 TRP A O 1
ATOM 664 N N . ILE A 1 84 ? -5.798 -4.653 -3.531 1.00 95.69 84 ILE A N 1
ATOM 665 C CA . ILE A 1 84 ? -5.060 -5.838 -3.994 1.00 95.69 84 ILE A CA 1
ATOM 666 C C . ILE A 1 84 ? -5.728 -6.430 -5.236 1.00 95.69 84 ILE A C 1
ATOM 668 O O . ILE A 1 84 ? -5.042 -6.726 -6.208 1.00 95.69 84 ILE A O 1
ATOM 672 N N . VAL A 1 85 ? -7.055 -6.584 -5.216 1.00 96.62 85 VAL A N 1
ATOM 673 C CA . VAL A 1 85 ? -7.817 -7.178 -6.328 1.00 96.62 85 VAL A CA 1
ATOM 674 C C . VAL A 1 85 ? -7.782 -6.282 -7.569 1.00 96.62 85 VAL A C 1
ATOM 676 O O . VAL A 1 85 ? -7.489 -6.756 -8.662 1.00 96.62 85 VAL A O 1
ATOM 679 N N . HIS A 1 86 ? -8.041 -4.985 -7.407 1.00 95.56 86 HIS A N 1
ATOM 680 C CA . HIS A 1 86 ? -8.000 -3.998 -8.486 1.00 95.56 86 HIS A CA 1
ATOM 681 C C . HIS A 1 86 ? -6.586 -3.843 -9.044 1.00 95.56 86 HIS A C 1
ATOM 683 O O . HIS A 1 86 ? -6.404 -3.733 -10.251 1.00 95.56 86 HIS A O 1
ATOM 689 N N . GLY A 1 87 ? -5.580 -3.899 -8.170 1.00 95.19 87 GLY A N 1
ATOM 690 C CA . GLY A 1 87 ? -4.177 -3.789 -8.539 1.00 95.19 87 GLY A CA 1
ATOM 691 C C . GLY A 1 87 ? -3.677 -4.891 -9.478 1.00 95.19 87 GLY A C 1
ATOM 692 O O . GLY A 1 87 ? -2.652 -4.714 -10.120 1.00 95.19 87 GLY A O 1
ATOM 693 N N . VAL A 1 88 ? -4.381 -6.019 -9.603 1.00 95.12 88 VAL A N 1
ATOM 694 C CA . VAL A 1 88 ? -4.032 -7.054 -10.595 1.00 95.12 88 VAL A CA 1
ATOM 695 C C . VAL A 1 88 ? -4.372 -6.612 -12.026 1.00 95.12 88 VAL A C 1
ATOM 697 O O . VAL A 1 88 ? -3.791 -7.125 -12.974 1.00 95.12 88 VAL A O 1
ATOM 700 N N . VAL A 1 89 ? -5.310 -5.674 -12.195 1.00 93.38 89 VAL A N 1
ATOM 701 C CA . VAL A 1 89 ? -5.797 -5.225 -13.514 1.00 93.38 89 VAL A CA 1
ATOM 702 C C . VAL A 1 89 ? -5.483 -3.760 -13.827 1.00 93.38 89 VAL A C 1
ATOM 704 O O . VAL A 1 89 ? -5.624 -3.340 -14.973 1.00 93.38 89 VAL A O 1
ATOM 707 N N . ASP A 1 90 ? -5.090 -2.967 -12.830 1.00 94.12 90 ASP A N 1
ATOM 708 C CA . ASP A 1 90 ? -4.651 -1.580 -13.001 1.00 94.12 90 ASP A CA 1
ATOM 709 C C . ASP A 1 90 ? -3.479 -1.265 -12.055 1.00 94.12 90 ASP A C 1
ATOM 711 O O . ASP A 1 90 ? -3.156 -2.023 -11.141 1.00 94.12 90 ASP A O 1
ATOM 715 N N . SER A 1 91 ? -2.846 -0.111 -12.241 1.00 93.88 91 SER A N 1
ATOM 716 C CA . SER A 1 91 ? -1.748 0.393 -11.415 1.00 93.88 91 SER A CA 1
ATOM 717 C C . SER A 1 91 ? -2.177 1.627 -10.598 1.00 93.88 91 SER A C 1
ATOM 719 O O . SER A 1 91 ? -1.561 2.690 -10.737 1.00 93.88 91 SER A O 1
ATOM 721 N N . PRO A 1 92 ? -3.222 1.542 -9.743 1.00 93.31 92 PRO A N 1
ATOM 722 C CA . PRO A 1 92 ? -3.844 2.715 -9.128 1.00 93.31 92 PRO A CA 1
ATOM 723 C C . PRO A 1 92 ? -2.854 3.525 -8.290 1.00 93.31 92 PRO A C 1
ATOM 725 O O . PRO A 1 92 ? -2.854 4.742 -8.385 1.00 93.31 92 PRO A O 1
ATOM 728 N N . TYR A 1 93 ? -1.928 2.882 -7.564 1.00 95.19 93 TYR A N 1
ATOM 729 C CA . TYR A 1 93 ? -0.951 3.582 -6.711 1.00 95.19 93 TYR A CA 1
ATOM 730 C C . TYR A 1 93 ? -0.101 4.617 -7.454 1.00 95.19 93 TYR A C 1
ATOM 732 O O . TYR A 1 93 ? 0.397 5.551 -6.838 1.00 95.19 93 TYR A O 1
ATOM 740 N N . TRP A 1 94 ? 0.090 4.445 -8.760 1.00 93.31 94 TRP A N 1
ATOM 741 C CA . TRP A 1 94 ? 0.971 5.278 -9.573 1.00 93.31 94 TRP A CA 1
ATOM 742 C C . TRP A 1 94 ? 0.303 6.565 -10.071 1.00 93.31 94 TRP A C 1
ATOM 744 O O . TRP A 1 94 ? 0.943 7.387 -10.724 1.00 93.31 94 TRP A O 1
ATOM 754 N N . LYS A 1 95 ? -0.971 6.767 -9.723 1.00 91.31 95 LYS A N 1
ATOM 755 C CA . LYS A 1 95 ? -1.706 8.021 -9.893 1.00 91.31 95 LYS A CA 1
ATOM 756 C C . LYS A 1 95 ? -1.741 8.746 -8.542 1.00 91.31 95 LYS A C 1
ATOM 758 O O . LYS A 1 95 ? -2.087 8.142 -7.530 1.00 91.31 95 LYS A O 1
ATOM 763 N N . ASN A 1 96 ? -1.367 10.028 -8.516 1.00 93.56 96 ASN A N 1
ATOM 764 C CA . ASN A 1 96 ? -1.176 10.791 -7.270 1.00 93.56 96 ASN A CA 1
ATOM 765 C C . ASN A 1 96 ? -2.422 10.829 -6.369 1.00 93.56 96 ASN A C 1
ATOM 767 O O . ASN A 1 96 ? -2.318 10.730 -5.149 1.00 93.56 96 ASN A O 1
ATOM 771 N N . ASP A 1 97 ? -3.596 10.993 -6.970 1.00 94.44 97 ASP A N 1
ATOM 772 C CA . ASP A 1 97 ? -4.898 10.991 -6.300 1.00 94.44 97 ASP A CA 1
ATOM 773 C C . ASP A 1 97 ? -5.168 9.665 -5.577 1.00 94.44 97 ASP A C 1
ATOM 775 O O . ASP A 1 97 ? -5.508 9.643 -4.394 1.00 94.44 97 ASP A O 1
ATOM 779 N N . MET A 1 98 ? -4.921 8.555 -6.258 1.00 95.81 98 MET A N 1
ATOM 780 C CA . MET A 1 98 ? -5.069 7.213 -5.710 1.00 95.81 98 MET A CA 1
ATOM 781 C C . MET A 1 98 ? -3.976 6.890 -4.678 1.00 95.81 98 MET A C 1
ATOM 783 O O . MET A 1 98 ? -4.255 6.229 -3.679 1.00 95.81 98 MET A O 1
ATOM 787 N N . SER A 1 99 ? -2.737 7.381 -4.836 1.00 96.12 99 SER A N 1
ATOM 788 C CA . SER A 1 99 ? -1.714 7.244 -3.783 1.00 96.12 99 SER A CA 1
ATOM 789 C C . SER A 1 99 ? -2.168 7.923 -2.488 1.00 96.12 99 SER A C 1
ATOM 791 O O . SER A 1 99 ? -1.966 7.383 -1.399 1.00 96.12 99 SER A O 1
ATOM 793 N N . VAL A 1 100 ? -2.793 9.102 -2.589 1.00 98.06 100 VAL A N 1
ATOM 794 C CA . VAL A 1 100 ? -3.353 9.811 -1.431 1.00 98.06 100 VAL A CA 1
ATOM 795 C C . VAL A 1 100 ? -4.471 8.990 -0.794 1.00 98.06 100 VAL A C 1
ATOM 797 O O . VAL A 1 100 ? -4.469 8.829 0.426 1.00 98.06 100 VAL A O 1
ATOM 800 N N . GLU A 1 101 ? -5.378 8.416 -1.587 1.00 97.44 101 GLU A N 1
ATOM 801 C CA . GLU A 1 101 ? -6.422 7.516 -1.083 1.00 97.44 101 GLU A CA 1
ATOM 802 C C . GLU A 1 101 ? -5.829 6.345 -0.282 1.00 97.44 101 GLU A C 1
ATOM 804 O O . GLU A 1 101 ? -6.246 6.099 0.852 1.00 97.44 101 GLU A O 1
ATOM 809 N N . PHE A 1 102 ? -4.802 5.672 -0.813 1.00 98.12 102 PHE A N 1
ATOM 810 C CA . PHE A 1 102 ? -4.124 4.571 -0.123 1.00 98.12 102 PHE A CA 1
ATOM 811 C C . PHE A 1 102 ? -3.605 4.988 1.261 1.00 98.12 102 PHE A C 1
ATOM 813 O O . PHE A 1 102 ? -3.851 4.308 2.264 1.00 98.12 102 PHE A O 1
ATOM 820 N N . TRP A 1 103 ? -2.909 6.125 1.343 1.00 98.19 103 TRP A N 1
ATOM 821 C CA . TRP A 1 103 ? -2.369 6.617 2.612 1.00 98.19 103 TRP A CA 1
ATOM 822 C C . TRP A 1 103 ? -3.460 7.112 3.566 1.00 98.19 103 TRP A C 1
ATOM 824 O O . TRP A 1 103 ? -3.316 6.951 4.780 1.00 98.19 103 TRP A O 1
ATOM 834 N N . MET A 1 104 ? -4.576 7.628 3.048 1.00 98.50 104 MET A N 1
ATOM 835 C CA . MET A 1 104 ? -5.759 7.955 3.848 1.00 98.50 104 MET A CA 1
ATOM 836 C C . MET A 1 104 ? -6.378 6.701 4.477 1.00 98.50 104 MET A C 1
ATOM 838 O O . MET A 1 104 ? -6.664 6.699 5.676 1.00 98.50 104 MET A O 1
ATOM 842 N N . LEU A 1 105 ? -6.516 5.606 3.723 1.00 98.31 105 LEU A N 1
ATOM 843 C CA . LEU A 1 105 ? -6.982 4.318 4.252 1.00 98.31 105 LEU A CA 1
ATOM 844 C C . LEU A 1 105 ? -6.036 3.779 5.333 1.00 98.31 105 LEU A C 1
ATOM 846 O O . LEU A 1 105 ? -6.485 3.366 6.407 1.00 98.31 105 LEU A O 1
ATOM 850 N N . ALA A 1 106 ? -4.724 3.837 5.091 1.00 98.31 106 ALA A N 1
ATOM 851 C CA . ALA A 1 106 ? -3.716 3.441 6.072 1.00 98.31 106 ALA A CA 1
ATOM 852 C C . ALA A 1 106 ? -3.818 4.271 7.366 1.00 98.31 106 ALA A C 1
ATOM 854 O O . ALA A 1 106 ? -3.789 3.714 8.468 1.00 98.31 106 ALA A O 1
ATOM 855 N N . ALA A 1 107 ? -3.987 5.591 7.245 1.00 98.25 107 ALA A N 1
ATOM 856 C CA . ALA A 1 107 ? -4.152 6.492 8.379 1.00 98.25 107 ALA A CA 1
ATOM 857 C C . ALA A 1 107 ? -5.425 6.179 9.180 1.00 98.25 107 ALA A C 1
ATOM 859 O O . ALA A 1 107 ? -5.349 6.073 10.405 1.00 98.25 107 ALA A O 1
ATOM 860 N N . LEU A 1 108 ? -6.563 5.952 8.514 1.00 97.50 108 LEU A N 1
ATOM 861 C CA . LEU A 1 108 ? -7.821 5.570 9.166 1.00 97.50 108 LEU A CA 1
ATOM 862 C C . LEU A 1 108 ? -7.665 4.285 9.982 1.00 97.50 108 LEU A C 1
ATOM 864 O O . LEU A 1 108 ? -8.036 4.254 11.155 1.00 97.50 108 LEU A O 1
ATOM 868 N N . ILE A 1 109 ? -7.041 3.253 9.406 1.00 97.19 109 ILE A N 1
ATOM 869 C CA . ILE A 1 109 ? -6.769 1.991 10.108 1.00 97.19 109 ILE A CA 1
ATOM 870 C C . ILE A 1 109 ? -5.934 2.254 11.366 1.00 97.19 109 ILE A C 1
ATOM 872 O O . ILE A 1 109 ? -6.278 1.783 12.451 1.00 97.19 109 ILE A O 1
ATOM 876 N N . ILE A 1 110 ? -4.862 3.043 11.258 1.00 96.62 110 ILE A N 1
ATOM 877 C CA . ILE A 1 110 ? -3.986 3.373 12.391 1.00 96.62 110 ILE A CA 1
ATOM 878 C C . ILE A 1 110 ? -4.732 4.158 13.475 1.00 96.62 110 ILE A C 1
ATOM 880 O O . ILE A 1 110 ? -4.573 3.848 14.657 1.00 96.62 110 ILE A O 1
ATOM 884 N N . VAL A 1 111 ? -5.546 5.145 13.100 1.00 96.12 111 VAL A N 1
ATOM 885 C CA . VAL A 1 111 ? -6.320 5.963 14.041 1.00 96.12 111 VAL A CA 1
ATOM 886 C C . VAL A 1 111 ? -7.359 5.108 14.764 1.00 96.12 111 VAL A C 1
ATOM 888 O O . VAL A 1 111 ? -7.363 5.092 15.994 1.00 96.12 111 VAL A O 1
ATOM 891 N N . CYS A 1 112 ? -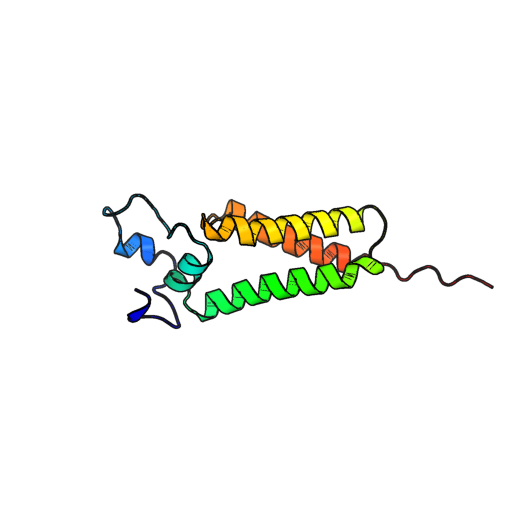8.158 4.314 14.048 1.00 94.94 112 CYS A N 1
ATOM 892 C CA . CYS A 1 112 ? -9.157 3.434 14.663 1.00 94.94 112 CYS A CA 1
ATOM 893 C C . CYS A 1 112 ? -8.524 2.434 15.641 1.00 94.94 112 CYS A C 1
ATOM 895 O O . CYS A 1 112 ? -9.068 2.190 16.716 1.00 94.94 112 CYS A O 1
ATOM 897 N N . MET A 1 113 ? -7.342 1.896 15.320 1.00 93.12 113 MET A N 1
ATOM 898 C CA . MET A 1 113 ? -6.606 1.015 16.234 1.00 93.12 113 MET A CA 1
ATOM 899 C C . MET A 1 113 ? -6.121 1.719 17.510 1.00 93.12 113 MET A C 1
ATOM 901 O O . MET A 1 113 ? -5.943 1.050 18.527 1.00 93.12 113 MET A O 1
ATOM 905 N N . ARG A 1 114 ? -5.866 3.032 17.467 1.00 90.38 114 ARG A N 1
ATOM 906 C CA . ARG A 1 114 ? -5.396 3.824 18.618 1.00 90.38 114 ARG A CA 1
ATOM 907 C C . ARG A 1 114 ? -6.532 4.320 19.506 1.00 90.38 114 ARG A C 1
ATOM 909 O O . ARG A 1 114 ? -6.325 4.457 20.705 1.00 90.38 114 ARG A O 1
ATOM 916 N N . VAL A 1 115 ? -7.704 4.575 18.928 1.00 85.06 115 VAL A N 1
ATOM 917 C CA . VAL A 1 115 ? -8.897 5.050 19.652 1.00 85.06 115 VAL A CA 1
ATOM 918 C C . VAL A 1 115 ? -9.564 3.935 20.468 1.00 85.06 115 VAL A C 1
ATOM 920 O O . VAL A 1 115 ? -10.387 4.231 21.324 1.00 85.06 115 VAL A O 1
ATOM 923 N N . ALA A 1 116 ? -9.176 2.668 20.271 1.00 68.62 116 ALA A N 1
ATOM 924 C CA . ALA A 1 116 ? -9.615 1.536 21.088 1.00 68.62 116 ALA A CA 1
ATOM 925 C C . ALA A 1 116 ? -9.330 1.767 22.587 1.00 68.62 116 ALA A C 1
ATOM 927 O O . ALA A 1 116 ? -8.257 1.433 23.096 1.00 68.62 116 ALA A O 1
ATOM 928 N N . THR A 1 117 ? -10.296 2.342 23.298 1.00 57.97 117 THR A N 1
ATOM 929 C CA . THR A 1 117 ? -10.265 2.512 24.745 1.00 57.97 117 THR A CA 1
ATOM 930 C C . THR A 1 117 ? -10.321 1.138 25.416 1.00 57.97 117 THR A C 1
ATOM 932 O O . THR A 1 117 ? -11.062 0.257 24.968 1.00 57.97 117 THR A O 1
ATOM 935 N N . PRO A 1 118 ? -9.549 0.905 26.495 1.00 55.25 118 PRO A N 1
ATOM 936 C CA . PRO A 1 118 ? -9.756 -0.264 27.339 1.00 55.25 118 PRO A CA 1
ATOM 937 C C . PRO A 1 118 ? -11.213 -0.283 27.811 1.00 55.25 118 PRO A C 1
ATOM 939 O O . PRO A 1 118 ? -11.753 0.764 28.172 1.00 55.25 118 PRO A O 1
ATOM 942 N N . ALA A 1 119 ? -11.847 -1.459 27.805 1.00 53.28 119 ALA A N 1
ATOM 943 C CA . ALA A 1 119 ? -13.199 -1.602 28.336 1.00 53.28 119 ALA A CA 1
ATOM 944 C C . ALA A 1 119 ? -13.256 -1.042 29.775 1.00 53.28 119 ALA A C 1
ATOM 946 O O . ALA A 1 119 ? -12.285 -1.227 30.518 1.00 53.28 119 ALA A O 1
ATOM 947 N N . PRO A 1 120 ? -14.348 -0.371 30.187 1.00 52.75 120 PRO A N 1
ATOM 948 C CA . PRO A 1 120 ? -14.472 0.126 31.551 1.00 52.75 120 PRO A CA 1
ATOM 949 C C . PRO A 1 120 ? -14.272 -1.028 32.537 1.00 52.75 120 PRO A C 1
ATOM 951 O O . PRO A 1 120 ? -14.952 -2.050 32.439 1.00 52.75 120 PRO A O 1
ATOM 954 N N . VAL A 1 121 ? -13.337 -0.878 33.480 1.00 60.84 121 VAL A N 1
ATOM 955 C CA . VAL A 1 121 ? -13.22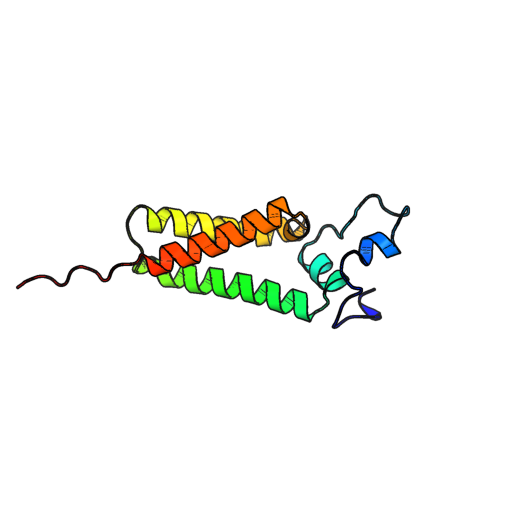6 -1.807 34.612 1.00 60.84 121 VAL A CA 1
ATOM 956 C C . VAL A 1 121 ? -14.535 -1.692 35.402 1.00 60.84 121 VAL A C 1
ATOM 958 O O . VAL A 1 121 ? -14.900 -0.566 35.760 1.00 60.84 121 VAL A O 1
ATOM 961 N N . PRO A 1 122 ? -15.266 -2.795 35.659 1.00 61.81 122 PRO A N 1
ATOM 962 C CA . PRO A 1 122 ? -16.454 -2.745 36.498 1.00 61.81 122 PRO A CA 1
ATOM 963 C C . PRO A 1 122 ? -16.051 -2.181 37.861 1.00 61.81 122 PRO A C 1
ATOM 965 O O . PRO A 1 122 ? -15.166 -2.729 38.519 1.00 61.81 122 PRO A O 1
ATOM 968 N N . ARG A 1 123 ? -16.653 -1.060 38.267 1.00 62.69 123 ARG A N 1
ATOM 969 C CA . ARG A 1 123 ? -16.517 -0.581 39.644 1.00 62.69 123 ARG A CA 1
ATOM 970 C C . ARG A 1 123 ? -17.340 -1.532 40.511 1.00 62.69 123 ARG A C 1
ATOM 972 O O . ARG A 1 123 ? -18.551 -1.609 40.316 1.00 62.69 123 ARG A O 1
ATOM 979 N N . VAL A 1 124 ? -16.651 -2.295 41.358 1.00 78.75 124 VAL A N 1
ATOM 980 C CA . VAL A 1 124 ? -17.246 -3.108 42.430 1.00 78.75 124 VAL A CA 1
ATOM 981 C C . VAL A 1 124 ? -17.635 -2.189 43.577 1.00 78.75 124 VAL A C 1
ATOM 983 O O . VAL A 1 124 ? -16.843 -1.258 43.851 1.00 78.75 124 VAL A O 1
#

Radius of gyration: 18.54 Å; chains: 1; bounding box: 37×20×71 Å

Foldseek 3Di:
DCVVAQAQACADQRVCVVCPPVDPDSAPQAQLRRLCNHGHPVSSVVVVVLLCCLLVLLVVLLVQFDDPLNVLSVVLSVVSVVCNVSNGGHNQCSDPVSVVVNVVSSVSSVVSSVPRDDDDDPDD

Sequence (124 aa):
MIRANPIFGVGLGGYSFQFRGSVPEVYPHDIWLTFWVEVGLLGVIAFAATLAILLWRGARAWRRVQGFERAVLWGALAALVMWIVHGVVDSPYWKNDMSVEFWMLAALIIVCMRVATPAPVPRV

pLDDT: mean 91.69, std 9.51, range [52.75, 98.5]